Protein AF-A0A562GQK8-F1 (afdb_monomer_lite)

Secondary structure (DSSP, 8-state):
-EE-TTT--EE-TT-SB-TTT--B------S----HHHHHHHHHHHHHHTTS---S-SSHHHHHHHHHHHHHHHHHHHHH-

pLDDT: mean 77.4, std 15.4, range [42.09, 94.88]

Radius of gyration: 33.01 Å; chains: 1; bounding box: 57×28×83 Å

Sequence (81 aa):
MIKCLYCGYECPDTANICPNCGKPIIKTVRDTQPTFDDIKEALRREKDGIKQTEPLSQKQAIIAASGVLLLAFIAYQFLTG

Foldseek 3Di:
DDAAPPPRDDDPPPAQADPVPRHGRPPPPPPCPDDPVNVVVVVVVVVVVPPPDDPPPDPVVVVVVVVVVVVVVVVVVVVVD

Structure (mmCIF, N/CA/C/O backbone):
data_AF-A0A562GQK8-F1
#
_entry.id   AF-A0A562GQK8-F1
#
loop_
_atom_site.group_PDB
_atom_site.id
_atom_site.type_symbol
_atom_site.label_atom_id
_atom_site.label_alt_id
_atom_site.label_comp_id
_atom_site.label_asym_id
_atom_site.label_entity_id
_atom_site.label_seq_id
_atom_site.pdbx_PDB_ins_code
_atom_site.Cartn_x
_atom_site.Cartn_y
_atom_site.Cartn_z
_atom_site.occupancy
_atom_site.B_iso_or_equiv
_atom_site.auth_seq_id
_atom_site.auth_comp_id
_atom_site.auth_asym_id
_atom_site.auth_atom_id
_atom_site.pdbx_PDB_model_num
ATOM 1 N N . MET A 1 1 ? 16.095 7.561 -25.427 1.00 80.75 1 MET A N 1
ATOM 2 C CA . MET A 1 1 ? 16.982 6.433 -25.082 1.00 80.75 1 MET A CA 1
ATOM 3 C C . MET A 1 1 ? 16.715 6.088 -23.626 1.00 80.75 1 MET A C 1
ATOM 5 O O . MET A 1 1 ? 16.682 6.999 -22.804 1.00 80.75 1 MET A O 1
ATOM 9 N N . ILE A 1 2 ? 16.528 4.808 -23.297 1.00 86.75 2 ILE A N 1
ATOM 10 C CA . ILE A 1 2 ? 16.240 4.323 -21.944 1.00 86.75 2 ILE A CA 1
ATOM 11 C C . ILE A 1 2 ? 17.427 3.528 -21.405 1.00 86.75 2 ILE A C 1
ATOM 13 O O . ILE A 1 2 ? 17.963 2.636 -22.061 1.00 86.75 2 ILE A O 1
ATOM 17 N N . LYS A 1 3 ? 17.849 3.834 -20.181 1.00 89.06 3 LYS A N 1
ATOM 18 C CA . LYS A 1 3 ? 18.962 3.137 -19.535 1.00 89.06 3 LYS A CA 1
ATOM 19 C C . LYS A 1 3 ? 18.476 1.841 -18.891 1.00 89.06 3 LYS A C 1
ATOM 21 O O . LYS A 1 3 ? 17.526 1.849 -18.109 1.00 89.06 3 LYS A O 1
ATOM 26 N N . CYS A 1 4 ? 19.142 0.726 -19.178 1.00 90.00 4 CYS A N 1
ATOM 27 C CA . CYS A 1 4 ? 18.851 -0.538 -18.510 1.00 90.00 4 CYS A CA 1
ATOM 28 C C . CYS A 1 4 ? 19.163 -0.428 -17.009 1.00 90.00 4 CYS A C 1
ATOM 30 O O . CYS A 1 4 ? 20.302 -0.157 -16.632 1.00 90.00 4 CYS A O 1
ATOM 32 N N . LEU A 1 5 ? 18.178 -0.707 -16.150 1.00 87.44 5 LEU A N 1
ATOM 33 C CA . LEU A 1 5 ? 18.341 -0.664 -14.690 1.00 87.44 5 LEU A CA 1
ATOM 34 C C . LEU A 1 5 ? 19.264 -1.766 -14.142 1.00 87.44 5 LEU A C 1
ATOM 36 O O . LEU A 1 5 ? 19.719 -1.666 -13.009 1.00 87.44 5 LEU A O 1
ATOM 40 N N . TYR A 1 6 ? 19.548 -2.805 -14.933 1.00 90.44 6 TYR A N 1
ATOM 41 C CA . TYR A 1 6 ? 20.376 -3.934 -14.504 1.00 90.44 6 TYR A CA 1
ATOM 42 C C . TYR A 1 6 ? 21.858 -3.774 -14.846 1.00 90.44 6 TYR A C 1
ATOM 44 O O . TYR A 1 6 ? 22.705 -4.132 -14.039 1.00 90.44 6 TYR A O 1
ATOM 52 N N . CYS A 1 7 ? 22.180 -3.286 -16.048 1.00 92.88 7 CYS A N 1
ATOM 53 C CA . CYS A 1 7 ? 23.568 -3.190 -16.525 1.00 92.88 7 CYS A CA 1
ATOM 54 C C . CYS A 1 7 ? 24.007 -1.763 -16.873 1.00 92.88 7 CYS A C 1
ATOM 56 O O . CYS A 1 7 ? 25.167 -1.547 -17.203 1.00 92.88 7 CYS A O 1
ATOM 58 N N . GLY A 1 8 ? 23.095 -0.789 -16.844 1.00 90.12 8 GLY A N 1
ATOM 59 C CA . GLY A 1 8 ? 23.398 0.604 -17.159 1.00 90.12 8 GLY A CA 1
ATOM 60 C C . GLY A 1 8 ? 23.595 0.913 -18.646 1.00 90.12 8 GLY A C 1
ATOM 61 O O . GLY A 1 8 ? 23.908 2.055 -18.963 1.00 90.12 8 GLY A O 1
ATOM 62 N N . TYR A 1 9 ? 23.404 -0.053 -19.550 1.00 93.00 9 TYR A N 1
ATOM 63 C CA . TYR A 1 9 ? 23.525 0.164 -20.994 1.00 93.00 9 TYR A CA 1
ATOM 64 C C . TYR A 1 9 ? 22.379 1.027 -21.536 1.00 93.00 9 TYR A C 1
ATOM 66 O O . TYR A 1 9 ? 21.216 0.830 -21.164 1.00 93.00 9 TYR A O 1
ATOM 74 N N . GLU A 1 10 ? 22.697 1.959 -22.430 1.00 92.06 10 GLU A N 1
ATOM 75 C CA . GLU A 1 10 ? 21.709 2.798 -23.106 1.00 92.06 10 GLU A CA 1
ATOM 76 C C . GLU A 1 10 ? 21.027 2.014 -24.225 1.00 92.06 10 GLU A C 1
ATOM 78 O O . GLU A 1 10 ? 21.643 1.595 -25.200 1.00 92.06 10 GLU A O 1
ATOM 83 N N . CYS A 1 11 ? 19.732 1.787 -24.059 1.00 89.75 11 CYS A N 1
ATOM 84 C CA . CYS A 1 11 ? 18.897 1.062 -25.000 1.00 89.75 11 CYS A CA 1
ATOM 85 C C . CYS A 1 11 ? 17.961 2.045 -25.725 1.00 89.75 11 CYS A C 1
ATOM 87 O O . CYS A 1 11 ? 17.619 3.096 -25.176 1.00 89.75 11 CYS A O 1
ATOM 89 N N . PRO A 1 12 ? 17.481 1.720 -26.934 1.00 87.81 12 PRO A N 1
ATOM 90 C CA . PRO A 1 12 ? 16.437 2.514 -27.573 1.00 87.81 12 PRO A CA 1
ATOM 91 C C . PRO A 1 12 ? 15.125 2.417 -26.777 1.00 87.81 12 PRO A C 1
ATOM 93 O O . PRO A 1 12 ? 14.827 1.373 -26.198 1.00 87.81 12 PRO A O 1
ATOM 96 N N . AS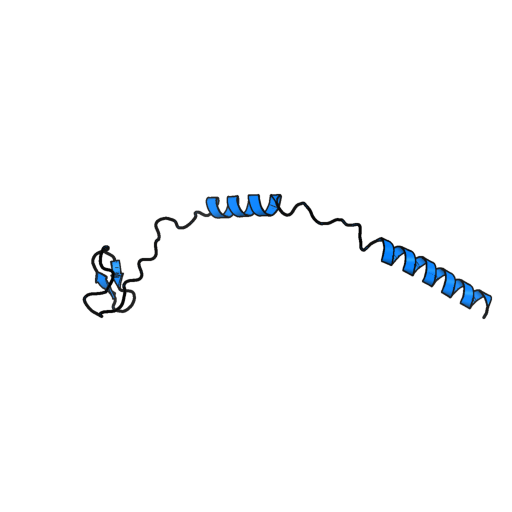P A 1 13 ? 14.313 3.479 -26.764 1.00 83.56 13 ASP A N 1
ATOM 97 C CA . ASP A 1 13 ? 13.061 3.541 -25.975 1.00 83.56 13 ASP A CA 1
ATOM 98 C C . ASP A 1 13 ? 12.028 2.486 -26.404 1.00 83.56 13 ASP A C 1
ATOM 100 O O . ASP A 1 13 ? 11.125 2.112 -25.653 1.00 83.56 13 ASP A O 1
ATOM 104 N N . THR A 1 14 ? 12.175 1.961 -27.620 1.00 83.94 14 THR A N 1
ATOM 105 C CA . THR A 1 14 ? 11.353 0.882 -28.168 1.00 83.94 14 THR A CA 1
ATOM 106 C C . THR A 1 14 ? 11.793 -0.503 -27.693 1.00 83.94 14 THR A C 1
ATOM 108 O O . THR A 1 14 ? 10.957 -1.405 -27.660 1.00 83.94 14 THR A O 1
ATOM 111 N N . ALA A 1 15 ? 13.036 -0.688 -27.233 1.00 82.50 15 ALA A N 1
ATOM 112 C CA . ALA A 1 15 ? 13.520 -1.992 -26.787 1.00 82.50 15 ALA A CA 1
ATOM 113 C C . ALA A 1 15 ? 12.761 -2.482 -25.546 1.00 82.50 15 ALA A C 1
ATOM 115 O O . ALA A 1 15 ? 12.610 -1.765 -24.558 1.00 82.50 15 ALA A O 1
ATOM 116 N N . ASN A 1 16 ? 12.289 -3.728 -25.599 1.00 88.81 16 ASN A N 1
ATOM 117 C CA . ASN A 1 16 ? 11.667 -4.415 -24.461 1.00 88.81 16 ASN A CA 1
ATOM 118 C C . ASN A 1 16 ? 12.666 -5.314 -23.720 1.00 88.81 16 ASN A C 1
ATOM 120 O O . ASN A 1 16 ? 12.420 -5.705 -22.585 1.00 88.81 16 ASN A O 1
ATOM 124 N N . ILE A 1 17 ? 13.796 -5.634 -24.354 1.00 92.44 17 ILE A N 1
ATOM 125 C CA . ILE A 1 17 ? 14.868 -6.474 -23.818 1.00 92.44 17 ILE A CA 1
ATOM 126 C C . ILE A 1 17 ? 16.184 -5.739 -24.056 1.00 92.44 17 ILE A C 1
ATOM 128 O O . ILE A 1 17 ? 16.403 -5.181 -25.131 1.00 92.44 17 ILE A O 1
ATOM 132 N N . CYS A 1 18 ? 17.051 -5.710 -23.049 1.00 92.81 18 CYS A N 1
ATOM 133 C CA . CYS A 1 18 ? 18.355 -5.080 -23.166 1.00 92.81 18 CYS A CA 1
ATOM 134 C C . CYS A 1 18 ? 19.261 -5.916 -24.086 1.00 92.81 18 CYS A C 1
ATOM 136 O O . CYS A 1 18 ? 19.503 -7.083 -23.769 1.00 92.81 18 CYS A O 1
ATOM 138 N N . PRO A 1 19 ? 19.822 -5.341 -25.168 1.00 90.81 19 PRO A N 1
ATOM 139 C CA . PRO A 1 19 ? 20.707 -6.070 -26.077 1.00 90.81 19 PRO A CA 1
ATOM 140 C C . PRO A 1 19 ? 22.045 -6.450 -25.428 1.00 90.81 19 PRO A C 1
ATOM 142 O O . PRO A 1 19 ? 22.707 -7.364 -25.898 1.00 90.81 19 PRO A O 1
ATOM 145 N N . ASN A 1 20 ? 22.440 -5.773 -24.343 1.00 93.06 20 ASN A N 1
ATOM 146 C CA . ASN A 1 20 ? 23.701 -6.041 -23.654 1.00 93.06 20 ASN A CA 1
ATOM 147 C C . ASN A 1 20 ? 23.588 -7.173 -22.615 1.00 93.06 20 ASN A C 1
ATOM 149 O O . ASN A 1 20 ? 24.477 -8.006 -22.505 1.00 93.06 20 ASN A O 1
ATOM 153 N N . CYS A 1 21 ? 22.508 -7.217 -21.826 1.00 93.56 21 CYS A N 1
ATOM 154 C CA . CYS A 1 21 ? 22.386 -8.175 -20.715 1.00 93.56 21 CYS A CA 1
ATOM 155 C C . CYS A 1 21 ? 21.235 -9.180 -20.851 1.00 93.56 21 CYS A C 1
ATOM 157 O O . CYS A 1 21 ? 21.071 -10.029 -19.975 1.00 93.56 21 CYS A O 1
ATOM 159 N N . GLY A 1 22 ? 20.399 -9.065 -21.888 1.00 91.88 22 GLY A N 1
ATOM 160 C CA . GLY A 1 22 ? 19.269 -9.966 -22.141 1.00 91.88 22 GLY A CA 1
ATOM 161 C C . GLY A 1 22 ? 18.105 -9.852 -21.149 1.00 91.88 22 GLY A C 1
ATOM 162 O O . GLY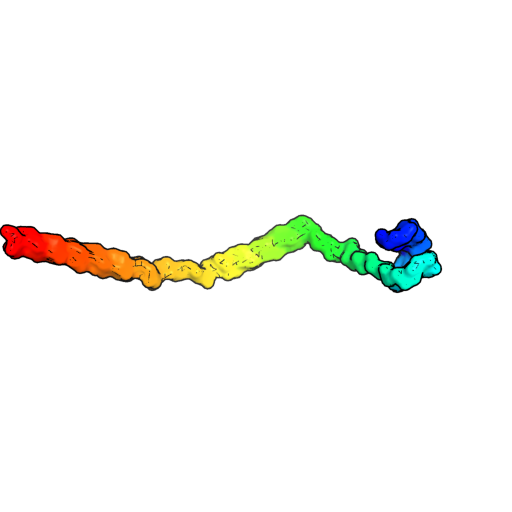 A 1 22 ? 17.128 -10.586 -21.269 1.00 91.88 22 GLY A O 1
ATOM 163 N N . LYS A 1 23 ? 18.174 -8.946 -20.164 1.00 91.75 23 LYS A N 1
ATOM 164 C CA . LYS A 1 23 ? 17.091 -8.720 -19.194 1.00 91.75 23 LYS A CA 1
ATOM 165 C C . LYS A 1 23 ? 16.012 -7.791 -19.767 1.00 91.75 23 LYS A C 1
ATOM 167 O O . LYS A 1 23 ? 16.340 -6.912 -20.571 1.00 91.75 23 LYS A O 1
ATOM 172 N N . PRO A 1 24 ? 14.740 -7.943 -19.353 1.00 90.31 24 PRO A N 1
ATOM 173 C CA . PRO A 1 24 ? 13.661 -7.077 -19.810 1.00 90.31 24 PRO A CA 1
ATOM 174 C C . PRO A 1 24 ? 13.876 -5.629 -19.352 1.00 90.31 24 PRO A C 1
ATOM 176 O O . PRO A 1 24 ? 14.341 -5.369 -18.241 1.00 90.31 24 PRO A O 1
ATOM 179 N N . ILE A 1 25 ? 13.532 -4.678 -20.215 1.00 88.38 25 ILE A N 1
ATOM 180 C CA . ILE A 1 25 ? 13.581 -3.249 -19.913 1.00 88.38 25 ILE A CA 1
ATOM 181 C C . ILE A 1 25 ? 12.242 -2.856 -19.300 1.00 88.38 25 ILE A C 1
ATOM 183 O O . ILE A 1 25 ? 11.207 -2.864 -19.965 1.00 88.38 25 ILE A O 1
ATOM 187 N N . ILE A 1 26 ? 12.270 -2.494 -18.021 1.00 81.38 26 ILE A N 1
ATOM 188 C CA . ILE A 1 26 ? 11.094 -2.002 -17.307 1.00 81.38 26 ILE A CA 1
ATOM 189 C C . ILE A 1 26 ? 10.884 -0.543 -17.716 1.00 81.38 26 ILE A C 1
ATOM 191 O O . ILE A 1 26 ? 11.511 0.369 -17.174 1.00 81.38 26 ILE A O 1
ATOM 195 N N . LYS A 1 27 ? 10.007 -0.324 -18.696 1.00 74.56 27 LYS A N 1
ATOM 196 C CA . LYS A 1 27 ? 9.518 1.009 -19.052 1.00 74.56 27 LYS A CA 1
ATOM 197 C C . LYS A 1 27 ? 8.518 1.413 -17.979 1.00 74.56 27 LYS A C 1
ATOM 199 O O . LYS A 1 27 ? 7.359 1.012 -18.018 1.00 74.56 27 LYS A O 1
ATOM 204 N N . THR A 1 28 ? 8.968 2.152 -16.971 1.00 67.56 28 THR A N 1
ATOM 205 C CA . THR A 1 28 ? 8.020 2.804 -16.067 1.00 67.56 28 THR A CA 1
ATOM 206 C C . THR A 1 28 ? 7.246 3.803 -16.917 1.00 67.56 28 THR A C 1
ATOM 208 O O . THR A 1 28 ? 7.850 4.755 -17.406 1.00 67.56 28 THR A O 1
ATOM 211 N N . VAL A 1 29 ? 5.958 3.548 -17.142 1.00 60.34 29 VAL A N 1
ATOM 212 C CA . VAL A 1 29 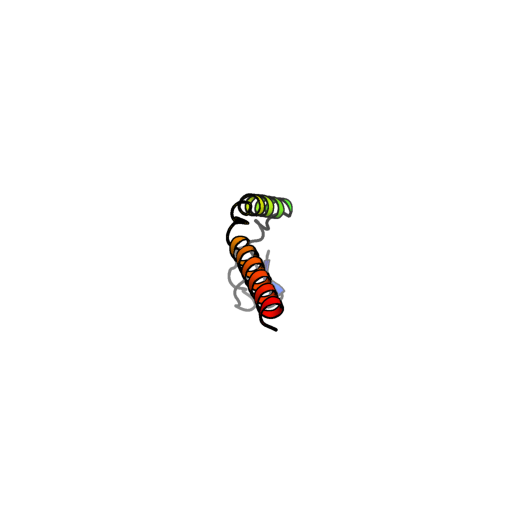? 5.018 4.463 -17.799 1.00 60.34 29 VAL A CA 1
ATOM 213 C C . VAL A 1 29 ? 4.959 5.729 -16.939 1.00 60.34 29 VAL A C 1
ATOM 215 O O . VAL A 1 29 ? 4.179 5.814 -15.999 1.00 60.34 29 VAL A O 1
ATOM 218 N N . ARG A 1 30 ? 5.884 6.665 -17.166 1.00 60.38 30 ARG A N 1
ATOM 219 C CA . ARG A 1 30 ? 6.027 7.907 -16.389 1.00 60.38 30 ARG A CA 1
ATOM 220 C C . ARG A 1 30 ? 5.442 9.117 -17.105 1.00 60.38 30 ARG A C 1
ATOM 222 O O . ARG A 1 30 ? 5.804 10.231 -16.767 1.00 60.38 30 ARG A O 1
ATOM 229 N N . ASP A 1 31 ? 4.498 8.917 -18.016 1.00 56.34 31 ASP A N 1
ATOM 230 C CA . ASP A 1 31 ? 3.772 10.045 -18.614 1.00 56.34 31 ASP A CA 1
ATOM 231 C C . ASP A 1 31 ? 2.392 10.260 -17.985 1.00 56.34 31 ASP A C 1
ATOM 233 O O . ASP A 1 31 ? 1.603 11.086 -18.430 1.00 56.34 31 ASP A O 1
ATOM 237 N N . THR A 1 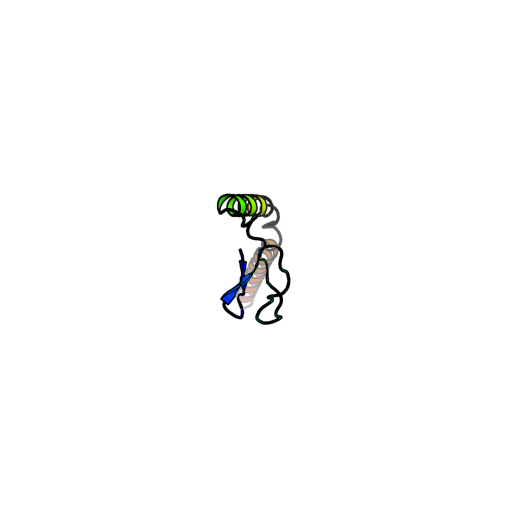32 ? 2.087 9.562 -16.893 1.00 57.47 32 THR A N 1
ATOM 238 C CA . THR A 1 32 ? 0.976 9.953 -16.018 1.00 57.47 32 THR A CA 1
ATOM 239 C C . THR A 1 32 ? 1.365 9.693 -14.576 1.00 57.47 32 THR A C 1
ATOM 241 O O . THR A 1 32 ? 0.780 8.866 -13.883 1.00 57.47 32 THR A O 1
ATOM 244 N N . GLN A 1 33 ? 2.420 10.366 -14.119 1.00 62.59 33 GLN A N 1
ATOM 245 C CA . GLN A 1 33 ? 2.586 10.534 -12.684 1.00 62.59 33 GLN A CA 1
ATOM 246 C C . GLN A 1 33 ? 1.528 11.563 -12.252 1.00 62.59 33 GLN A C 1
ATOM 248 O O . GLN A 1 33 ? 1.601 12.700 -12.719 1.00 62.59 33 GLN A O 1
ATOM 253 N N . PRO A 1 34 ? 0.519 11.178 -11.445 1.00 67.44 34 PRO A N 1
ATOM 254 C CA . PRO A 1 34 ? -0.514 12.105 -11.006 1.00 67.44 34 PRO A CA 1
ATOM 255 C C . PRO A 1 34 ? 0.153 13.263 -10.269 1.00 67.44 34 PRO A C 1
ATOM 257 O O . PRO A 1 34 ? 1.041 13.061 -9.431 1.00 67.44 34 PRO A O 1
ATOM 260 N N . THR A 1 35 ? -0.236 14.481 -10.620 1.00 79.19 35 THR A N 1
ATOM 261 C CA . THR A 1 35 ? 0.274 15.677 -9.962 1.00 79.19 35 THR A CA 1
ATOM 262 C C . THR A 1 35 ? -0.258 15.743 -8.532 1.00 79.19 35 THR A C 1
ATOM 264 O O . THR A 1 35 ? -1.234 15.086 -8.163 1.00 79.19 35 THR A O 1
ATOM 267 N N . PHE A 1 36 ? 0.389 16.551 -7.694 1.00 82.00 36 PHE A N 1
ATOM 268 C CA . PHE A 1 36 ? -0.097 16.811 -6.340 1.00 82.00 36 PHE A CA 1
ATOM 269 C C . PHE A 1 36 ? -1.553 17.310 -6.338 1.00 82.00 36 PHE A C 1
ATOM 271 O O . PHE A 1 36 ? -2.322 16.956 -5.443 1.00 82.00 36 PHE A O 1
ATOM 278 N N . ASP A 1 37 ? -1.938 18.074 -7.363 1.00 85.12 37 ASP A N 1
ATOM 279 C CA . ASP A 1 37 ? -3.297 18.578 -7.528 1.00 85.12 37 ASP A CA 1
ATOM 280 C C . ASP A 1 37 ? -4.291 17.453 -7.863 1.00 85.12 37 ASP A C 1
ATOM 282 O O . ASP A 1 37 ? -5.366 17.408 -7.262 1.00 85.12 37 ASP A O 1
ATOM 286 N N . ASP A 1 38 ? -3.905 16.481 -8.703 1.00 82.88 38 ASP A N 1
ATOM 287 C CA . ASP A 1 38 ? -4.727 15.295 -9.004 1.00 82.88 38 ASP A CA 1
ATOM 288 C C . ASP A 1 38 ? -4.981 14.446 -7.748 1.00 82.88 38 ASP A C 1
ATOM 290 O O . ASP A 1 38 ? -6.104 14.008 -7.483 1.00 82.88 38 ASP A O 1
ATOM 294 N N . ILE A 1 39 ? -3.938 14.250 -6.933 1.00 85.75 39 ILE A N 1
ATOM 295 C CA . ILE A 1 39 ? -4.024 13.498 -5.671 1.00 85.75 39 ILE A CA 1
ATOM 296 C C . ILE A 1 39 ? -4.933 14.236 -4.678 1.00 85.75 39 ILE A C 1
ATOM 298 O O . ILE A 1 39 ? -5.817 13.635 -4.064 1.00 85.75 39 ILE A O 1
ATOM 302 N N . LYS A 1 40 ? -4.747 15.551 -4.529 1.00 87.88 40 LYS A N 1
ATOM 303 C CA . LYS A 1 40 ? -5.524 16.389 -3.606 1.00 87.88 40 LY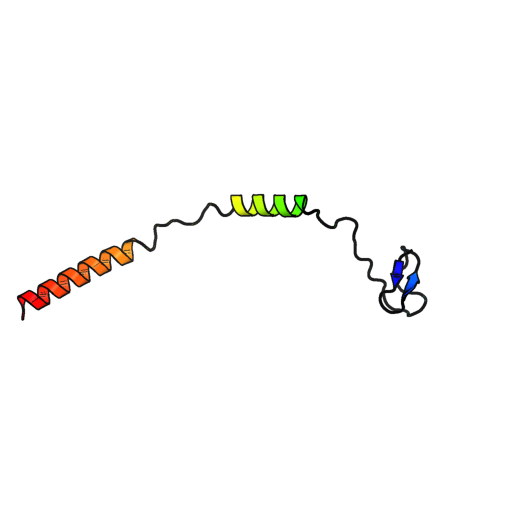S A CA 1
ATOM 304 C C . LYS A 1 40 ? -7.013 16.404 -3.951 1.00 87.88 40 LYS A C 1
ATOM 306 O O . LYS A 1 40 ? -7.845 16.385 -3.040 1.00 87.88 40 LYS A O 1
ATOM 311 N N . GLU A 1 41 ? -7.351 16.429 -5.235 1.00 85.69 41 GLU A N 1
ATOM 312 C CA . GLU A 1 41 ? -8.740 16.424 -5.691 1.00 85.69 41 GLU A CA 1
ATOM 313 C C . GLU A 1 41 ? -9.409 15.054 -5.482 1.00 85.69 41 GLU A C 1
ATOM 315 O O . GLU A 1 41 ? -10.562 14.990 -5.048 1.00 85.69 41 GLU A O 1
ATOM 320 N N . ALA A 1 42 ? -8.675 13.952 -5.679 1.00 83.00 42 ALA A N 1
ATOM 321 C CA . ALA A 1 42 ? -9.157 12.606 -5.358 1.00 83.00 42 ALA A CA 1
ATOM 322 C C . ALA A 1 42 ? -9.467 12.444 -3.855 1.00 83.00 42 ALA A C 1
ATOM 324 O O . ALA A 1 42 ? -10.540 11.958 -3.491 1.00 83.00 42 ALA A O 1
ATOM 325 N N . LEU A 1 43 ? -8.585 12.945 -2.982 1.00 81.69 43 LEU A N 1
ATOM 326 C CA . LEU A 1 43 ? -8.796 12.951 -1.527 1.00 81.69 43 LEU A CA 1
ATOM 327 C C . LEU A 1 43 ? -10.014 13.784 -1.098 1.00 81.69 43 LEU A C 1
ATOM 329 O O . LEU A 1 43 ? -10.709 13.419 -0.149 1.00 81.69 43 LEU A O 1
ATOM 333 N N . ARG A 1 44 ? -10.297 14.904 -1.778 1.00 79.25 44 ARG A N 1
ATOM 334 C CA . ARG A 1 44 ? -11.494 15.716 -1.496 1.00 79.25 44 ARG A CA 1
ATOM 335 C C . ARG A 1 44 ? -12.779 14.949 -1.790 1.00 79.25 44 ARG A C 1
ATOM 337 O O . ARG A 1 44 ? -13.659 14.912 -0.936 1.00 79.25 44 ARG A O 1
ATOM 344 N N . ARG A 1 45 ? -12.849 14.278 -2.943 1.00 74.06 45 ARG A N 1
ATOM 345 C CA . ARG A 1 45 ? -14.018 13.468 -3.325 1.00 74.06 45 ARG A CA 1
ATOM 346 C C . ARG A 1 45 ? -14.271 12.316 -2.354 1.00 74.06 45 ARG A C 1
ATOM 348 O O . ARG A 1 45 ? -15.420 12.059 -2.010 1.00 74.06 45 ARG A O 1
ATOM 355 N N . GLU A 1 46 ? -13.213 11.660 -1.882 1.00 78.25 46 GLU A N 1
ATOM 356 C CA . GLU A 1 46 ? -13.335 10.586 -0.891 1.00 78.25 46 GLU A CA 1
ATOM 357 C C . GLU A 1 46 ? -13.850 11.122 0.455 1.00 78.25 46 GLU A C 1
ATOM 359 O O . GLU A 1 46 ? -14.789 10.574 1.030 1.00 78.25 46 GLU A O 1
ATOM 364 N N . LYS A 1 47 ? -13.327 12.263 0.918 1.00 67.88 47 LYS A N 1
ATOM 365 C CA . LYS A 1 47 ? -13.759 12.883 2.179 1.00 67.88 47 LYS A CA 1
ATOM 366 C C . LYS A 1 47 ? -15.220 13.350 2.158 1.00 67.88 47 LYS A C 1
ATOM 368 O O . LYS A 1 47 ? -15.891 13.275 3.186 1.00 67.88 47 LYS A O 1
ATOM 373 N N . ASP A 1 48 ? -15.719 13.810 1.013 1.00 68.62 48 ASP A N 1
ATOM 374 C CA . ASP A 1 48 ? -17.120 14.221 0.866 1.00 68.62 48 ASP A CA 1
ATOM 375 C C . ASP A 1 48 ? -18.075 13.015 0.754 1.00 68.62 48 ASP A C 1
ATOM 377 O O . ASP A 1 48 ? -19.236 13.109 1.157 1.00 68.62 48 ASP A O 1
ATOM 381 N N . GLY A 1 49 ? -17.573 11.857 0.305 1.00 56.00 49 GLY A N 1
ATOM 382 C CA . GLY A 1 49 ? -18.288 10.575 0.330 1.00 56.00 49 GLY A CA 1
ATOM 383 C C . GLY A 1 49 ? -18.372 9.924 1.719 1.00 56.00 49 GLY A C 1
ATOM 384 O O . GLY A 1 49 ? -19.350 9.244 2.019 1.00 56.00 49 GLY A O 1
ATOM 385 N N . ILE A 1 50 ? -17.412 10.181 2.614 1.00 57.97 50 ILE A N 1
ATOM 386 C CA . ILE A 1 50 ? -17.394 9.662 3.999 1.00 57.97 50 ILE A CA 1
ATOM 387 C C . ILE A 1 50 ? -18.037 10.677 4.969 1.00 57.97 50 ILE A C 1
ATOM 389 O O . ILE A 1 50 ? -17.562 10.920 6.076 1.00 57.97 50 ILE A O 1
ATOM 393 N N . LYS A 1 51 ? -19.143 11.315 4.569 1.00 51.78 51 LYS A N 1
ATOM 394 C CA . LYS A 1 51 ? -19.996 12.097 5.489 1.00 51.78 51 LYS A CA 1
ATOM 395 C C . LYS A 1 51 ? -21.289 11.393 5.897 1.00 51.78 51 LYS A C 1
ATOM 397 O O . LYS A 1 51 ? -22.077 11.969 6.641 1.00 51.78 51 LYS A O 1
ATOM 402 N N . GLN A 1 52 ? -21.516 10.150 5.479 1.00 53.84 52 GLN A N 1
ATOM 403 C CA . GLN A 1 52 ? -22.743 9.421 5.811 1.00 53.84 52 GLN A CA 1
ATOM 404 C C . GLN A 1 52 ? -22.471 8.002 6.313 1.00 53.84 52 GLN A C 1
ATOM 406 O O . GLN A 1 52 ? -22.770 7.032 5.631 1.00 53.84 52 GLN A O 1
ATOM 411 N N . THR A 1 53 ? -21.929 7.876 7.530 1.00 42.09 53 THR A N 1
ATOM 412 C CA . THR A 1 53 ? -22.430 6.939 8.567 1.00 42.09 53 THR A CA 1
ATOM 413 C C . THR A 1 53 ? -21.681 7.134 9.892 1.00 42.09 53 THR A C 1
ATOM 415 O O . THR A 1 53 ? -20.950 6.274 10.363 1.00 42.09 53 THR A O 1
ATOM 418 N N . GLU A 1 54 ? -21.934 8.248 10.570 1.00 53.72 54 GLU A N 1
ATOM 419 C CA . GLU A 1 54 ? -22.088 8.164 12.023 1.00 53.72 54 GLU A CA 1
ATOM 420 C C . GLU A 1 54 ? -23.560 8.436 12.343 1.00 53.72 54 GLU A C 1
ATOM 422 O O . GLU A 1 54 ? -23.927 9.577 12.625 1.00 53.72 54 GLU A O 1
ATOM 427 N N . PRO A 1 55 ? -24.461 7.433 12.329 1.00 42.78 55 PRO A N 1
ATOM 428 C CA . PRO A 1 55 ? -25.577 7.496 13.241 1.00 42.78 55 PRO A CA 1
ATOM 429 C C . PRO A 1 55 ? -24.980 7.274 14.630 1.00 42.78 55 PRO A C 1
ATOM 431 O O . PRO A 1 55 ? -24.833 6.152 15.120 1.00 42.78 55 PRO A O 1
ATOM 434 N N . LEU A 1 56 ? -24.650 8.386 15.277 1.00 51.25 56 LEU A N 1
ATOM 435 C CA . LEU A 1 56 ? -24.634 8.538 16.725 1.00 51.25 56 LEU A CA 1
ATOM 436 C C . LEU A 1 56 ? -26.047 8.201 17.262 1.00 51.25 56 LEU A C 1
ATOM 438 O O . LEU A 1 56 ? -26.796 9.074 17.677 1.00 51.25 56 LEU A O 1
ATOM 442 N N . SER A 1 57 ? -26.480 6.943 17.127 1.00 53.28 57 SER A N 1
ATOM 443 C CA . SER A 1 57 ? -27.858 6.507 17.399 1.00 53.28 57 SER A CA 1
ATOM 444 C C . SER A 1 57 ? -27.988 4.996 17.653 1.00 53.28 57 SER A C 1
ATOM 446 O O . SER A 1 57 ? -29.076 4.441 17.588 1.00 53.28 57 SER A O 1
ATOM 448 N N . GLN A 1 58 ? -26.892 4.294 17.970 1.00 49.12 58 GLN A N 1
ATOM 449 C CA . GLN A 1 58 ? -26.984 2.878 18.373 1.00 49.12 58 GLN A CA 1
ATOM 450 C C . GLN A 1 58 ? -26.248 2.538 19.676 1.00 49.12 58 GLN A C 1
ATOM 452 O O . GLN A 1 58 ? -26.544 1.524 20.300 1.00 49.12 58 GLN A O 1
ATOM 457 N N . LYS A 1 59 ? -25.336 3.394 20.157 1.00 47.44 59 LYS A N 1
ATOM 458 C CA . LYS A 1 59 ? -24.600 3.150 21.415 1.00 47.44 59 LYS A CA 1
ATOM 459 C C . LYS A 1 59 ? -25.097 3.964 22.617 1.00 47.44 59 LYS A C 1
ATOM 461 O O . LYS A 1 59 ? -24.726 3.649 23.741 1.00 47.44 59 LYS A O 1
ATOM 466 N N . GLN A 1 60 ? -25.966 4.961 22.417 1.00 54.66 60 GLN A N 1
ATOM 467 C CA . GLN A 1 60 ? -26.420 5.841 23.507 1.00 54.66 60 GLN A CA 1
ATOM 468 C C . GLN A 1 60 ? -27.572 5.265 24.353 1.00 54.66 60 GLN A C 1
ATOM 470 O O . GLN A 1 60 ? -27.692 5.622 25.521 1.00 54.66 60 GLN A O 1
ATOM 475 N N . ALA A 1 61 ? -28.373 4.326 23.831 1.00 53.62 61 ALA A N 1
ATOM 476 C CA . ALA A 1 61 ? -29.455 3.702 24.605 1.00 53.62 61 ALA A CA 1
ATOM 477 C C . ALA A 1 61 ? -28.942 2.721 25.680 1.00 53.62 61 ALA A C 1
ATOM 479 O O . ALA A 1 61 ? -29.516 2.623 26.762 1.00 53.62 61 ALA A O 1
ATOM 480 N N . ILE A 1 62 ? -27.828 2.029 25.409 1.00 56.97 62 ILE A N 1
ATOM 481 C CA . ILE A 1 62 ? -27.260 1.023 26.323 1.00 56.97 62 ILE A CA 1
ATOM 482 C C . ILE A 1 62 ? -26.708 1.690 27.593 1.00 56.97 62 ILE A C 1
ATOM 484 O O . ILE A 1 62 ? -26.864 1.158 28.690 1.00 56.97 62 ILE A O 1
ATOM 488 N N . ILE A 1 63 ? -26.107 2.876 27.454 1.00 58.44 63 ILE A N 1
ATOM 489 C CA . ILE A 1 63 ? -25.486 3.609 28.568 1.00 58.44 63 ILE A CA 1
ATOM 490 C C . ILE A 1 63 ? -26.555 4.208 29.502 1.00 58.44 63 ILE A C 1
ATOM 492 O O . ILE A 1 63 ? -26.360 4.253 30.713 1.00 58.44 63 ILE A O 1
ATOM 496 N N . ALA A 1 64 ? -27.710 4.619 28.967 1.00 60.38 64 ALA A N 1
ATOM 497 C CA . ALA A 1 64 ? -28.799 5.162 29.780 1.00 60.38 64 ALA A CA 1
ATOM 498 C C . ALA A 1 64 ? -29.514 4.077 30.607 1.00 60.38 64 ALA A C 1
ATOM 500 O O . ALA A 1 64 ? -29.799 4.286 31.786 1.00 60.38 64 ALA A O 1
ATOM 501 N N . ALA A 1 65 ? -29.764 2.899 30.023 1.00 66.19 65 ALA A N 1
ATOM 502 C CA . ALA A 1 65 ? -30.445 1.805 30.720 1.00 66.19 65 ALA A CA 1
ATOM 503 C C . ALA A 1 65 ? -29.605 1.223 31.871 1.00 66.19 65 ALA A C 1
ATOM 505 O O . ALA A 1 65 ? -30.142 0.920 32.939 1.00 66.19 65 ALA A O 1
ATOM 506 N N . SER A 1 66 ? -28.285 1.105 31.683 1.00 75.00 66 SER A N 1
ATOM 507 C CA . SER A 1 66 ? -27.390 0.585 32.723 1.00 75.00 66 SER A CA 1
ATOM 508 C C . SER A 1 66 ? -27.282 1.527 33.925 1.00 75.00 66 SER A C 1
ATOM 510 O O . SER A 1 66 ? -27.287 1.057 35.062 1.00 75.00 66 SER A O 1
ATOM 512 N N . GLY A 1 67 ? -27.267 2.846 33.699 1.00 80.75 67 GLY A N 1
ATOM 513 C CA . GLY A 1 67 ? -27.252 3.840 34.775 1.00 80.75 67 GLY A CA 1
ATOM 514 C C . GLY A 1 67 ? -28.479 3.757 35.689 1.00 80.75 67 GLY A C 1
ATOM 515 O O . GLY A 1 67 ? -28.338 3.767 36.910 1.00 80.75 67 GLY A O 1
ATOM 516 N N . VAL A 1 68 ? -29.680 3.606 35.117 1.00 85.38 68 VAL A N 1
ATOM 517 C CA . VAL A 1 68 ? -30.932 3.515 35.893 1.00 85.38 68 VAL A CA 1
ATOM 518 C C . VAL A 1 68 ? -30.992 2.228 36.723 1.00 85.38 68 VAL A C 1
ATOM 520 O O . VAL A 1 68 ? -31.367 2.277 37.894 1.00 85.38 68 VAL A O 1
ATOM 523 N N . LEU A 1 69 ? -30.578 1.087 36.156 1.00 86.75 69 LEU A N 1
ATOM 524 C CA . LEU A 1 69 ? -30.552 -0.193 36.877 1.00 86.75 69 LEU A CA 1
ATOM 525 C C . LEU A 1 69 ? -29.566 -0.178 38.052 1.00 86.75 69 LEU A C 1
ATOM 527 O O . LEU A 1 69 ? -29.902 -0.657 39.134 1.00 86.75 69 LEU A O 1
ATOM 531 N N . LEU A 1 70 ? -28.374 0.400 37.862 1.00 90.44 70 LEU A N 1
ATOM 532 C CA . LEU A 1 70 ? -27.380 0.520 38.931 1.00 90.44 70 LEU A CA 1
ATOM 533 C C . LEU A 1 70 ? -27.878 1.413 40.072 1.00 90.44 70 LEU A C 1
ATOM 535 O O . LEU A 1 70 ? -27.745 1.036 41.234 1.00 90.44 70 LEU A O 1
ATOM 539 N N . LEU A 1 71 ? -28.498 2.555 39.759 1.00 90.12 71 LEU A N 1
ATOM 540 C CA . LEU A 1 71 ? -29.066 3.443 40.779 1.00 90.12 71 LEU A CA 1
ATOM 541 C C . LEU A 1 71 ? -30.187 2.763 41.576 1.00 90.12 71 LEU A C 1
ATOM 543 O O . LEU A 1 71 ? -30.206 2.861 42.802 1.00 90.12 71 LEU A O 1
ATOM 547 N N . ALA A 1 72 ? -31.084 2.038 40.903 1.00 91.56 72 ALA A N 1
ATOM 548 C CA . ALA A 1 72 ? -32.154 1.297 41.566 1.00 91.56 72 ALA A CA 1
ATOM 549 C C . ALA A 1 72 ? -31.610 0.183 42.478 1.00 91.56 72 ALA A C 1
ATOM 551 O O . ALA A 1 72 ? -32.086 0.022 43.601 1.00 91.56 72 ALA A O 1
ATOM 552 N N . PHE A 1 73 ? -30.590 -0.554 42.024 1.00 93.50 73 PHE A N 1
ATOM 553 C CA . PHE A 1 73 ? -29.961 -1.615 42.814 1.00 93.50 73 PHE A CA 1
ATOM 554 C C . PHE A 1 73 ? -29.259 -1.072 44.064 1.00 93.50 73 PHE A C 1
ATOM 556 O O . PHE A 1 73 ? -29.412 -1.628 45.150 1.00 93.50 73 PHE A O 1
ATOM 563 N N . ILE A 1 74 ? -28.531 0.041 43.925 1.00 94.19 74 ILE A N 1
ATOM 564 C CA . ILE A 1 74 ? -27.891 0.721 45.057 1.00 94.19 74 ILE A CA 1
ATOM 565 C C . ILE A 1 74 ? -28.952 1.162 46.068 1.00 94.19 74 ILE A C 1
ATOM 567 O O . ILE A 1 74 ? -28.820 0.856 47.250 1.00 94.19 74 ILE A O 1
ATOM 571 N N . ALA A 1 75 ? -30.025 1.817 45.614 1.00 94.88 75 ALA A N 1
ATOM 572 C CA . ALA A 1 75 ? -31.115 2.232 46.493 1.00 94.88 75 ALA A CA 1
ATOM 573 C C . ALA A 1 75 ? -31.736 1.036 47.231 1.00 94.88 75 ALA A C 1
ATOM 575 O O . ALA A 1 75 ? -31.901 1.098 48.443 1.00 94.88 75 ALA A O 1
ATOM 576 N N . TYR A 1 76 ? -32.007 -0.073 46.536 1.00 94.81 76 TYR A N 1
ATOM 577 C CA . TYR A 1 76 ? -32.539 -1.282 47.166 1.00 94.81 76 TYR A CA 1
ATOM 578 C C . TYR A 1 76 ? -31.622 -1.800 48.279 1.00 94.81 76 TYR A C 1
ATOM 580 O O . TYR A 1 76 ? -32.094 -2.002 49.392 1.00 94.81 76 TYR A O 1
ATOM 588 N N . GLN A 1 77 ? -30.313 -1.915 48.018 1.00 94.00 77 GLN A N 1
ATOM 589 C CA . GLN A 1 77 ? -29.334 -2.321 49.033 1.00 94.00 77 GLN A CA 1
ATOM 590 C C . GLN A 1 77 ? -29.343 -1.412 50.267 1.00 94.00 77 GLN A C 1
ATOM 592 O O . GLN A 1 77 ? -29.260 -1.918 51.380 1.00 94.00 77 GLN A O 1
ATOM 597 N N . PHE A 1 78 ? -29.475 -0.097 50.081 1.00 93.00 78 PHE A N 1
ATOM 598 C CA . PHE A 1 78 ? -29.588 0.859 51.188 1.00 93.00 78 PHE A CA 1
ATOM 599 C C . PHE A 1 78 ? -30.911 0.766 51.959 1.00 93.00 78 PHE A C 1
ATOM 601 O O . PHE A 1 78 ? -30.957 1.178 53.111 1.00 93.00 78 PHE A O 1
ATOM 608 N N . LEU A 1 79 ? -31.990 0.277 51.342 1.00 90.69 79 LEU A N 1
ATOM 609 C CA . LEU A 1 79 ? -33.268 0.067 52.027 1.00 90.69 79 LEU A CA 1
ATOM 610 C C . LEU A 1 79 ? -33.334 -1.276 52.768 1.00 90.69 79 LEU A C 1
ATOM 612 O O . LEU A 1 79 ? -34.082 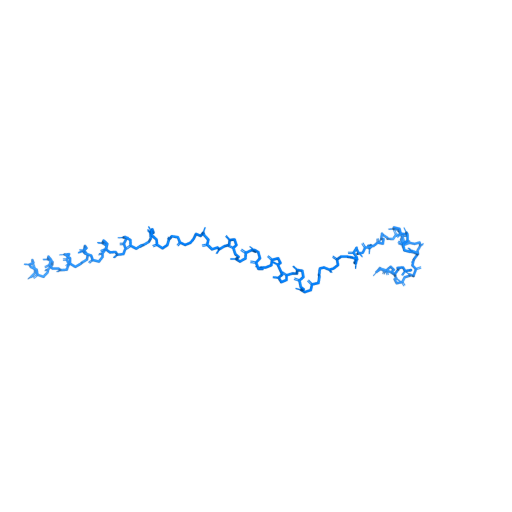-1.389 53.737 1.00 90.69 79 LEU A O 1
ATOM 616 N N . THR A 1 80 ? -32.612 -2.298 52.299 1.00 83.81 80 THR A N 1
ATOM 617 C CA . THR A 1 80 ? -32.628 -3.649 52.890 1.00 83.81 80 THR A CA 1
ATOM 618 C C . THR A 1 80 ? -31.463 -3.961 53.831 1.00 83.81 80 THR A C 1
ATOM 620 O O . THR A 1 80 ? -31.462 -5.042 54.418 1.00 83.81 80 THR A O 1
ATOM 623 N N . GLY A 1 81 ? -30.478 -3.069 53.958 1.00 77.94 81 GLY A N 1
ATOM 624 C CA . GLY A 1 81 ? -29.364 -3.169 54.910 1.00 77.94 81 GLY A CA 1
ATOM 625 C C . GLY A 1 81 ? -29.517 -2.186 56.056 1.00 77.94 81 GLY A C 1
ATOM 626 O O . GLY A 1 81 ? -29.247 -2.600 57.205 1.00 77.94 81 GLY A O 1
#